Protein AF-A0A2N2RIG2-F1 (afdb_monomer)

Solvent-accessible surface area (backbone atoms only — not comparable to full-atom values): 5572 Å² total; per-residue (Å²): 136,82,85,52,73,70,58,57,53,51,53,53,50,56,52,54,54,60,68,64,57,69,77,79,69,91,74,48,67,69,54,53,52,50,52,53,47,47,42,53,51,13,19,51,49,16,22,50,33,34,45,41,62,49,57,69,71,58,45,49,68,76,37,76,87,42,46,64,70,33,19,50,51,20,21,51,53,36,45,52,52,29,64,77,67,71,55,77,64,49,75,76,89,68,80,87,130

Structure (mmCIF, N/CA/C/O backbone):
data_AF-A0A2N2RIG2-F1
#
_entry.id   AF-A0A2N2RIG2-F1
#
loop_
_atom_site.group_PDB
_atom_site.id
_atom_site.type_symbol
_atom_site.label_atom_id
_atom_site.label_alt_id
_atom_site.label_comp_id
_atom_site.label_asym_id
_atom_site.label_entity_id
_atom_site.label_seq_id
_atom_site.pdbx_PDB_ins_code
_atom_site.Cartn_x
_atom_site.Cartn_y
_atom_site.Cartn_z
_atom_site.occupancy
_atom_site.B_iso_or_equiv
_atom_site.auth_seq_id
_atom_site.auth_comp_id
_atom_site.auth_asym_id
_atom_site.auth_atom_id
_atom_site.pdbx_PDB_model_num
ATOM 1 N N . MET A 1 1 ? -64.308 0.391 36.708 1.00 50.88 1 MET A N 1
ATOM 2 C CA . MET A 1 1 ? -63.698 -0.949 36.545 1.00 50.88 1 MET A CA 1
ATOM 3 C C . MET A 1 1 ? -62.327 -0.922 37.207 1.00 50.88 1 MET A C 1
ATOM 5 O O . MET A 1 1 ? -61.535 -0.061 36.851 1.00 50.88 1 MET A O 1
ATOM 9 N N . ARG A 1 2 ? -62.083 -1.751 38.234 1.00 60.69 2 ARG A N 1
ATOM 10 C CA . ARG A 1 2 ? -60.777 -1.828 38.917 1.00 60.69 2 ARG A CA 1
ATOM 11 C C . ARG A 1 2 ? -59.884 -2.822 38.162 1.00 60.69 2 ARG A C 1
ATOM 13 O O . ARG A 1 2 ? -60.345 -3.942 37.944 1.00 60.69 2 ARG A O 1
ATOM 20 N N . PRO A 1 3 ? -58.660 -2.446 37.758 1.00 57.81 3 PRO A N 1
ATOM 21 C CA . PRO A 1 3 ? -57.738 -3.382 37.126 1.00 57.81 3 PRO A CA 1
ATOM 22 C C . PRO A 1 3 ? -57.390 -4.502 38.114 1.00 57.81 3 PRO A C 1
ATOM 24 O O . PRO A 1 3 ? -57.142 -4.253 39.295 1.00 57.81 3 PRO A O 1
ATOM 27 N N . THR A 1 4 ? -57.440 -5.749 37.651 1.00 63.12 4 THR A N 1
ATOM 28 C CA . THR A 1 4 ? -57.131 -6.932 38.463 1.00 63.12 4 THR A CA 1
ATOM 29 C C . THR A 1 4 ? -55.619 -7.034 38.695 1.00 63.12 4 THR A C 1
ATOM 31 O O . THR A 1 4 ? -54.838 -6.602 37.843 1.00 63.12 4 THR A O 1
ATOM 34 N N . PRO A 1 5 ? -55.161 -7.627 39.812 1.00 64.75 5 PRO A N 1
ATOM 35 C CA . PRO A 1 5 ? -53.737 -7.690 40.169 1.00 64.75 5 PRO A CA 1
ATOM 36 C C . PRO A 1 5 ? -52.856 -8.338 39.085 1.00 64.75 5 PRO A C 1
ATOM 38 O O . PRO A 1 5 ? -51.699 -7.961 38.929 1.00 64.75 5 PRO A O 1
ATOM 41 N N . SER A 1 6 ? -53.420 -9.233 38.265 1.00 65.81 6 SER A N 1
ATOM 42 C CA . SER A 1 6 ? -52.734 -9.833 37.112 1.00 65.81 6 SER A CA 1
ATOM 43 C C . SER A 1 6 ? -52.382 -8.818 36.018 1.00 65.81 6 SER A C 1
ATOM 45 O O . SER A 1 6 ? -51.340 -8.944 35.385 1.00 65.81 6 SER A O 1
ATOM 47 N N . THR A 1 7 ? -53.219 -7.797 35.806 1.00 64.56 7 THR A N 1
ATOM 48 C CA . THR A 1 7 ? -52.977 -6.755 34.791 1.00 64.56 7 THR A CA 1
ATOM 49 C C . THR A 1 7 ? -51.890 -5.775 35.229 1.00 64.56 7 THR A C 1
ATOM 51 O O . THR A 1 7 ? -51.051 -5.401 34.415 1.00 64.56 7 THR A O 1
ATOM 54 N N . LEU A 1 8 ? -51.829 -5.438 36.525 1.00 65.19 8 LEU A N 1
ATOM 55 C CA . LEU A 1 8 ? -50.740 -4.630 37.088 1.00 65.19 8 LEU A CA 1
ATOM 56 C C . LEU A 1 8 ? -49.385 -5.342 36.972 1.00 65.19 8 LEU A C 1
ATOM 58 O O . LEU A 1 8 ? -48.386 -4.709 36.638 1.00 65.19 8 LEU A O 1
ATOM 62 N N . ASN A 1 9 ? -49.358 -6.655 37.216 1.00 70.50 9 ASN A N 1
ATOM 63 C CA . ASN A 1 9 ? -48.119 -7.428 37.194 1.00 70.50 9 ASN A CA 1
ATOM 64 C C . ASN A 1 9 ? -47.544 -7.565 35.774 1.00 70.50 9 ASN A C 1
ATOM 66 O O . ASN A 1 9 ? -46.331 -7.469 35.598 1.00 70.50 9 ASN A O 1
ATOM 70 N N . CYS A 1 10 ? -48.407 -7.710 34.758 1.00 68.81 10 CYS A N 1
ATOM 71 C CA . CYS A 1 10 ? -48.008 -7.704 33.346 1.00 68.81 10 CYS A CA 1
ATOM 72 C C . CYS A 1 10 ? -47.438 -6.350 32.903 1.00 68.81 10 CYS A C 1
ATOM 74 O O . CYS A 1 10 ? -46.433 -6.306 32.201 1.00 68.81 10 CYS A O 1
ATOM 76 N N . ILE A 1 11 ? -48.044 -5.239 33.334 1.00 77.00 11 ILE A N 1
ATOM 77 C CA . ILE A 1 11 ? -47.558 -3.891 33.001 1.00 77.00 11 ILE A CA 1
ATOM 78 C C . ILE A 1 11 ? -46.182 -3.644 33.637 1.00 77.00 11 ILE A C 1
ATOM 80 O O . ILE A 1 11 ? -45.286 -3.118 32.979 1.00 77.00 11 ILE A O 1
ATOM 84 N N . ALA A 1 12 ? -45.982 -4.085 34.882 1.00 76.69 12 ALA A N 1
ATOM 85 C CA . ALA A 1 12 ? -44.698 -3.977 35.570 1.00 76.69 12 ALA A CA 1
ATOM 86 C C . ALA A 1 12 ? -43.593 -4.818 34.903 1.00 76.69 12 ALA A C 1
ATOM 88 O O . ALA A 1 12 ? -42.460 -4.354 34.789 1.00 76.69 12 ALA A O 1
ATOM 89 N N . THR A 1 13 ? -43.913 -6.021 34.409 1.00 73.44 13 THR A N 1
ATOM 90 C CA . THR A 1 13 ? -42.945 -6.860 33.676 1.00 73.44 13 THR A CA 1
ATOM 91 C C . THR A 1 13 ? -42.608 -6.289 32.300 1.00 73.44 13 THR A C 1
ATOM 93 O O . THR A 1 13 ? -41.440 -6.285 31.925 1.00 73.44 13 THR A O 1
ATOM 96 N N . LEU A 1 14 ? -43.583 -5.734 31.574 1.00 72.94 14 LEU A N 1
ATOM 97 C CA . LEU A 1 14 ? -43.351 -5.049 30.294 1.00 72.94 14 LEU A CA 1
ATOM 98 C C . LEU A 1 14 ? -42.476 -3.795 30.443 1.00 72.94 14 LEU A C 1
ATOM 100 O O . LEU A 1 14 ? -41.579 -3.575 29.632 1.00 72.94 14 LEU A O 1
ATOM 104 N N . LEU A 1 15 ? -42.688 -3.005 31.500 1.00 72.06 15 LEU A N 1
ATOM 105 C CA . LEU A 1 15 ? -41.856 -1.839 31.813 1.00 72.06 15 LEU A CA 1
ATOM 106 C C . LEU A 1 15 ? -40.419 -2.234 32.179 1.00 72.06 15 LEU A C 1
ATOM 108 O O . LEU A 1 15 ? -39.479 -1.592 31.718 1.00 72.06 15 LEU A O 1
ATOM 112 N N . LEU A 1 16 ? -40.235 -3.306 32.957 1.00 72.31 16 LEU A N 1
ATOM 113 C CA . LEU A 1 16 ? -38.909 -3.782 33.359 1.00 72.31 16 LEU A CA 1
ATOM 114 C C . LEU A 1 16 ? -38.103 -4.335 32.169 1.00 72.31 16 LEU A C 1
ATOM 116 O O . LEU A 1 16 ? -36.905 -4.089 32.079 1.00 72.31 16 LEU A O 1
ATOM 120 N N . VAL A 1 17 ? -38.759 -5.019 31.223 1.00 69.62 17 VAL A N 1
ATOM 121 C CA . VAL A 1 17 ? -38.125 -5.484 29.974 1.00 69.62 17 VAL A CA 1
ATOM 122 C C . VAL A 1 17 ? -37.775 -4.307 29.055 1.00 69.62 17 VAL A C 1
ATOM 124 O O . VAL A 1 17 ? -36.709 -4.313 28.445 1.00 69.62 17 VAL A O 1
ATOM 127 N N . GLY A 1 18 ? -38.608 -3.261 29.012 1.00 68.44 18 GLY A N 1
ATOM 128 C CA . GLY A 1 18 ? -38.314 -2.025 28.275 1.00 68.44 18 GLY A CA 1
ATOM 129 C C . GLY A 1 18 ? -37.156 -1.201 28.856 1.00 68.44 18 GLY A C 1
ATOM 130 O O . GLY A 1 18 ? -36.524 -0.439 28.136 1.00 68.44 18 GLY A O 1
ATOM 131 N N . LEU A 1 19 ? -36.833 -1.370 30.142 1.00 65.69 19 LEU A N 1
ATOM 132 C CA . LEU A 1 19 ? -35.654 -0.764 30.777 1.00 65.69 19 LEU A CA 1
ATOM 133 C C . LEU A 1 19 ? -34.368 -1.587 30.554 1.00 65.69 19 LEU A C 1
ATOM 135 O O . LEU A 1 19 ? -33.276 -1.050 30.724 1.00 65.69 19 LEU A O 1
ATOM 139 N N . LEU A 1 20 ? -34.487 -2.864 30.158 1.00 58.88 20 LEU A N 1
ATOM 140 C CA . LEU A 1 20 ? -33.363 -3.728 29.765 1.00 58.88 20 LEU A CA 1
ATOM 141 C C . LEU A 1 20 ? -33.061 -3.706 28.261 1.00 58.88 20 LEU A C 1
ATOM 143 O O . LEU A 1 20 ? -32.035 -4.258 27.859 1.00 58.88 20 LEU A O 1
ATOM 147 N N . SER A 1 21 ? -33.883 -3.060 27.423 1.00 59.94 21 SER A N 1
ATOM 148 C CA . SER A 1 21 ? -33.431 -2.684 26.082 1.00 59.94 21 SER A CA 1
ATOM 149 C C . SER A 1 21 ? -32.390 -1.579 26.246 1.00 59.94 21 SER A C 1
ATOM 151 O O . SER A 1 21 ? -32.721 -0.394 26.286 1.00 59.94 21 SER A O 1
ATOM 153 N N . GLY A 1 22 ? -31.135 -1.992 26.444 1.00 60.72 22 GLY A N 1
ATOM 154 C CA . GLY A 1 22 ? -29.984 -1.107 26.464 1.00 60.72 22 GLY A CA 1
ATOM 155 C C . GLY A 1 22 ? -30.068 -0.183 25.261 1.00 60.72 22 GLY A C 1
ATOM 156 O O . GLY A 1 22 ? -30.209 -0.634 24.127 1.00 60.72 22 GLY A O 1
ATOM 157 N N . CYS A 1 23 ? -30.068 1.117 25.533 1.00 61.09 23 CYS A N 1
ATOM 158 C CA . CYS A 1 23 ? -30.008 2.138 24.509 1.00 61.09 23 CYS A CA 1
ATOM 159 C C . CYS A 1 23 ? -28.671 1.943 23.789 1.00 61.09 23 CYS A C 1
ATOM 161 O O . CYS A 1 23 ? -27.622 2.293 24.334 1.00 61.09 23 CYS A O 1
ATOM 163 N N . GLU A 1 24 ? -28.693 1.302 22.621 1.00 61.31 24 GLU A N 1
ATOM 164 C CA . GLU A 1 24 ? -27.544 1.238 21.731 1.00 61.31 24 GLU A CA 1
ATOM 165 C C . GLU A 1 24 ? -27.246 2.684 21.346 1.00 61.31 24 GLU A C 1
ATOM 167 O O . GLU A 1 24 ? -27.951 3.277 20.535 1.00 61.31 24 GLU A O 1
ATOM 172 N N . LEU A 1 25 ? -26.302 3.307 22.057 1.00 57.47 25 LEU A N 1
ATOM 173 C CA . LEU A 1 25 ? -25.905 4.691 21.841 1.00 57.47 25 LEU A CA 1
ATOM 174 C C . LEU A 1 25 ? -25.501 4.823 20.367 1.00 57.47 25 LEU A C 1
ATOM 176 O O . LEU A 1 25 ? -24.480 4.248 19.981 1.00 57.47 25 LEU A O 1
ATOM 180 N N . PRO A 1 26 ? -26.229 5.595 19.537 1.00 58.97 26 PRO A N 1
ATOM 181 C CA . PRO A 1 26 ? -25.810 5.881 18.174 1.00 58.97 26 PRO A CA 1
ATOM 182 C C . PRO A 1 26 ? -24.684 6.929 18.222 1.00 58.97 26 PRO A C 1
ATOM 184 O O . PRO A 1 26 ? -24.851 8.078 17.835 1.00 58.97 26 PRO A O 1
ATOM 187 N N . GLY A 1 27 ? -23.540 6.548 18.792 1.00 56.09 27 GLY A N 1
ATOM 188 C CA . GLY A 1 27 ? -22.313 7.348 18.884 1.00 56.09 27 GLY A CA 1
ATOM 189 C C . GLY A 1 27 ? -21.146 6.753 18.091 1.00 56.09 27 GLY A C 1
ATOM 190 O O . GLY A 1 27 ? -20.073 7.343 18.027 1.00 56.09 27 GLY A O 1
ATOM 191 N N . ASP A 1 28 ? -21.354 5.589 17.482 1.00 64.88 28 ASP A N 1
ATOM 192 C CA . ASP A 1 28 ? -20.319 4.748 16.880 1.00 64.88 28 ASP A CA 1
ATOM 193 C C . ASP A 1 28 ? -20.181 4.954 15.360 1.00 64.88 28 ASP A C 1
ATOM 195 O O . ASP A 1 28 ? -19.073 4.854 14.836 1.00 64.88 28 ASP A O 1
ATOM 199 N N . ALA A 1 29 ? -21.259 5.302 14.648 1.00 79.19 29 ALA A N 1
ATOM 200 C CA . ALA A 1 29 ? -21.272 5.223 13.183 1.00 79.19 29 ALA A CA 1
ATOM 201 C C . ALA A 1 29 ? -20.184 6.086 12.515 1.00 79.19 29 ALA A C 1
ATOM 203 O O . ALA A 1 29 ? -19.558 5.672 11.542 1.00 79.19 29 ALA A O 1
ATOM 204 N N . ALA A 1 30 ? -19.905 7.272 13.065 1.00 82.44 30 ALA A N 1
ATOM 205 C CA . ALA A 1 30 ? -18.837 8.142 12.572 1.00 82.44 30 ALA A CA 1
ATOM 206 C C . ALA A 1 30 ? -17.431 7.581 12.861 1.00 82.44 30 ALA A C 1
ATOM 208 O O . ALA A 1 30 ? -16.518 7.754 12.052 1.00 82.44 30 ALA A O 1
ATOM 209 N N . LEU A 1 31 ? -17.248 6.900 13.997 1.00 84.81 31 LEU A N 1
ATOM 210 C CA . LEU A 1 31 ? -15.991 6.240 14.340 1.00 84.81 31 LEU A CA 1
ATOM 211 C C . LEU A 1 31 ? -15.769 5.013 13.454 1.00 84.81 31 LEU A C 1
ATOM 213 O O . LEU A 1 31 ? -14.684 4.881 12.893 1.00 84.81 31 LEU A O 1
ATOM 217 N N . GLN A 1 32 ? -16.784 4.168 13.266 1.00 86.62 32 GLN A N 1
ATOM 218 C CA . GLN A 1 32 ? -16.693 3.009 12.375 1.00 86.62 32 GLN A CA 1
ATOM 219 C C . GLN A 1 32 ? -16.422 3.433 10.940 1.00 86.62 32 GLN A C 1
ATOM 221 O O . GLN A 1 32 ? -15.532 2.883 10.301 1.00 86.62 32 GLN A O 1
ATOM 226 N N . GLN A 1 33 ? -17.099 4.478 10.458 1.00 90.00 33 GLN A N 1
ATOM 227 C CA . GLN A 1 33 ? -16.827 5.037 9.138 1.00 90.00 33 GLN A CA 1
ATOM 228 C C . GLN A 1 33 ? -15.375 5.514 9.014 1.00 90.00 33 GLN A C 1
ATOM 230 O O . GLN A 1 33 ? -14.724 5.279 7.996 1.00 90.00 33 GLN A O 1
ATOM 235 N N . LYS A 1 34 ? -14.836 6.161 10.053 1.00 91.00 34 LYS A N 1
ATOM 236 C CA . LYS A 1 34 ? -13.441 6.612 10.068 1.00 91.00 34 LYS A CA 1
ATOM 237 C C . LYS A 1 34 ? -12.456 5.440 10.080 1.00 91.00 34 LYS A C 1
ATOM 239 O O . LYS A 1 34 ? -11.466 5.489 9.358 1.00 91.00 34 LYS A O 1
ATOM 244 N N . LEU A 1 35 ? -12.712 4.401 10.873 1.00 90.44 35 LEU A N 1
ATOM 245 C CA . LEU A 1 35 ? -11.878 3.196 10.911 1.00 90.44 35 LEU A CA 1
ATOM 246 C C . LEU A 1 35 ? -11.918 2.451 9.571 1.00 90.44 35 LEU A C 1
ATOM 248 O O . LEU A 1 35 ? -10.865 2.107 9.040 1.00 90.44 35 LEU A O 1
ATOM 252 N N . ALA A 1 36 ? -13.105 2.303 8.983 1.00 92.50 36 ALA A N 1
ATOM 253 C CA . ALA A 1 36 ? -13.289 1.715 7.661 1.00 92.50 36 ALA A CA 1
ATOM 254 C C . ALA A 1 36 ? -12.562 2.516 6.570 1.00 92.50 36 ALA A C 1
ATOM 256 O O . ALA A 1 36 ? -11.923 1.925 5.702 1.00 92.50 36 ALA A O 1
ATOM 257 N N . SER A 1 37 ? -12.594 3.854 6.639 1.00 93.75 37 SER A N 1
ATOM 258 C CA . SER A 1 37 ? -11.822 4.719 5.737 1.00 93.75 37 SER A CA 1
ATOM 259 C C . SER A 1 37 ? -10.324 4.473 5.881 1.00 93.75 37 SER A C 1
ATOM 261 O O . SER A 1 37 ? -9.654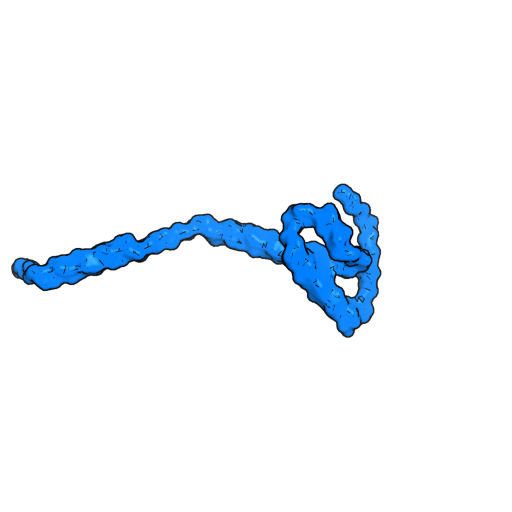 4.247 4.883 1.00 93.75 37 SER A O 1
ATOM 263 N N . ILE A 1 38 ? -9.797 4.452 7.111 1.00 94.56 38 ILE A N 1
ATOM 264 C CA . ILE A 1 38 ? -8.367 4.208 7.359 1.00 94.56 38 ILE A CA 1
ATOM 265 C C . ILE A 1 38 ? -7.943 2.847 6.798 1.00 94.56 38 ILE A C 1
ATOM 267 O O . ILE A 1 38 ? -6.864 2.729 6.216 1.00 94.56 38 ILE A O 1
ATOM 271 N N . GLU A 1 39 ? -8.768 1.817 6.968 1.00 96.00 39 GLU A N 1
ATOM 272 C CA . GLU A 1 39 ? -8.496 0.483 6.440 1.00 96.00 39 GLU A CA 1
ATOM 273 C C . GLU A 1 39 ? -8.519 0.453 4.906 1.00 96.00 39 GLU A C 1
ATOM 275 O O . GLU A 1 39 ? -7.584 -0.068 4.291 1.00 96.00 39 GLU A O 1
ATOM 280 N N . ALA A 1 40 ? -9.522 1.078 4.284 1.00 97.69 40 ALA A N 1
ATOM 281 C CA . ALA A 1 40 ? -9.616 1.204 2.832 1.00 97.69 40 ALA A CA 1
ATOM 282 C C . ALA A 1 40 ? -8.420 1.974 2.242 1.00 97.69 40 ALA A C 1
ATOM 284 O O . ALA A 1 40 ? -7.785 1.496 1.298 1.00 97.69 40 ALA A O 1
ATOM 285 N N . ASP A 1 41 ? -8.057 3.109 2.843 1.00 97.75 41 ASP A N 1
ATOM 286 C CA . ASP A 1 41 ? -6.916 3.931 2.433 1.00 97.75 41 ASP A CA 1
ATOM 287 C C . ASP A 1 41 ? -5.601 3.154 2.573 1.00 97.75 41 ASP A C 1
ATOM 289 O O . ASP A 1 41 ? -4.763 3.146 1.673 1.00 97.75 41 ASP A O 1
ATOM 293 N N . SER A 1 42 ? -5.434 2.424 3.678 1.00 98.25 42 SER A N 1
ATOM 294 C CA . SER A 1 42 ? -4.251 1.593 3.924 1.00 98.25 42 SER A CA 1
ATOM 295 C C . SER A 1 42 ? -4.118 0.468 2.893 1.00 98.25 42 SER A C 1
ATOM 297 O O . SER A 1 42 ? -3.018 0.199 2.406 1.00 98.25 42 SER A O 1
ATOM 299 N N . ARG A 1 43 ? -5.231 -0.163 2.501 1.00 98.56 43 ARG A N 1
ATOM 300 C CA . ARG A 1 43 ? -5.247 -1.178 1.437 1.00 98.56 43 ARG A CA 1
ATOM 301 C C . ARG A 1 43 ? -4.882 -0.578 0.080 1.00 98.56 43 ARG A C 1
ATOM 303 O O . ARG A 1 43 ? -4.066 -1.153 -0.639 1.00 98.56 43 ARG A O 1
ATOM 310 N N . ALA A 1 44 ? -5.407 0.604 -0.241 1.00 98.44 44 ALA A N 1
ATOM 311 C CA . ALA A 1 44 ? -5.050 1.324 -1.461 1.00 98.44 44 ALA A CA 1
ATOM 312 C C . ALA A 1 44 ? -3.552 1.681 -1.502 1.00 98.44 44 ALA A C 1
ATOM 314 O O . ALA A 1 44 ? -2.893 1.454 -2.519 1.00 98.44 44 ALA A O 1
ATOM 315 N N . ILE A 1 45 ? -2.990 2.152 -0.382 1.00 97.88 45 ILE A N 1
ATOM 316 C CA . ILE A 1 45 ? -1.552 2.424 -0.226 1.00 97.88 45 ILE A CA 1
ATOM 317 C C . ILE A 1 45 ? -0.722 1.168 -0.517 1.00 97.88 45 ILE A C 1
ATOM 319 O O . ILE A 1 45 ? 0.237 1.228 -1.286 1.00 97.88 45 ILE A O 1
ATOM 323 N N . GLY A 1 46 ? -1.095 0.022 0.059 1.00 98.19 46 GLY A N 1
ATOM 324 C CA . GLY A 1 46 ? -0.407 -1.248 -0.173 1.00 98.19 46 GLY A CA 1
ATOM 325 C C . GLY A 1 46 ? -0.381 -1.657 -1.643 1.00 98.19 46 GLY A C 1
ATOM 326 O O . GLY A 1 46 ? 0.679 -2.000 -2.177 1.00 98.19 46 GLY A O 1
ATOM 327 N N . GLY A 1 47 ? -1.528 -1.547 -2.316 1.00 98.25 47 GLY A N 1
ATOM 328 C CA . GLY A 1 47 ? -1.625 -1.798 -3.751 1.00 98.25 47 GLY A CA 1
ATOM 329 C C . GLY A 1 47 ? -0.735 -0.852 -4.560 1.00 98.25 47 GLY A C 1
ATOM 330 O O . GLY A 1 47 ? 0.078 -1.300 -5.367 1.00 98.25 47 GLY A O 1
ATOM 331 N N . ALA A 1 48 ? -0.796 0.451 -4.283 1.00 97.44 48 ALA A N 1
ATOM 332 C CA . ALA A 1 48 ? 0.045 1.442 -4.951 1.00 97.44 48 ALA A CA 1
ATOM 333 C C . ALA A 1 48 ? 1.547 1.177 -4.739 1.00 97.44 48 ALA A C 1
ATOM 335 O O . ALA A 1 48 ? 2.327 1.244 -5.689 1.00 97.44 48 ALA A O 1
ATOM 336 N N . CYS A 1 49 ? 1.964 0.808 -3.524 1.00 97.25 49 CYS A N 1
ATOM 337 C CA . CYS A 1 49 ? 3.348 0.438 -3.227 1.00 97.25 49 CYS A CA 1
ATOM 338 C C . CYS A 1 49 ? 3.833 -0.737 -4.080 1.00 97.25 49 CYS A C 1
ATOM 340 O O . CYS A 1 49 ? 4.959 -0.709 -4.586 1.00 97.25 49 CYS A O 1
ATOM 342 N N . LYS A 1 50 ? 2.997 -1.768 -4.251 1.00 98.06 50 LYS A N 1
ATOM 343 C CA . LYS A 1 50 ? 3.362 -2.920 -5.074 1.00 98.06 50 LYS A CA 1
ATOM 344 C C . LYS A 1 50 ? 3.439 -2.561 -6.552 1.00 98.06 50 LYS A C 1
ATOM 346 O O . LYS A 1 50 ? 4.400 -2.956 -7.210 1.00 98.06 50 LYS A O 1
ATOM 351 N N . HIS A 1 51 ? 2.475 -1.784 -7.038 1.00 97.75 51 HIS A N 1
ATOM 352 C CA . HIS A 1 51 ? 2.470 -1.264 -8.403 1.00 97.75 51 HIS A CA 1
ATOM 353 C C . HIS A 1 51 ? 3.709 -0.405 -8.697 1.00 97.75 51 HIS A C 1
ATOM 355 O O . HIS A 1 51 ? 4.288 -0.480 -9.778 1.00 97.75 51 HIS A O 1
ATOM 361 N N . ALA A 1 52 ? 4.196 0.319 -7.686 1.00 96.50 52 ALA A N 1
ATOM 362 C CA . ALA A 1 52 ? 5.451 1.063 -7.731 1.00 96.50 52 ALA A CA 1
ATOM 363 C C . ALA A 1 52 ? 6.725 0.195 -7.656 1.00 96.50 52 ALA A C 1
ATOM 365 O O . ALA A 1 52 ? 7.836 0.727 -7.649 1.00 96.50 52 ALA A O 1
ATOM 366 N N . GLY A 1 53 ? 6.592 -1.131 -7.556 1.00 96.19 53 GLY A N 1
ATOM 367 C CA . GLY A 1 53 ? 7.714 -2.065 -7.472 1.00 96.19 53 GLY A CA 1
ATOM 368 C C . GLY A 1 53 ? 8.455 -2.067 -6.133 1.00 96.19 53 GLY A C 1
ATOM 369 O O . GLY A 1 53 ? 9.579 -2.562 -6.077 1.00 96.19 53 GLY A O 1
ATOM 370 N N . ARG A 1 54 ? 7.866 -1.531 -5.056 1.00 95.62 54 ARG A N 1
ATOM 371 C CA . ARG A 1 54 ? 8.520 -1.468 -3.737 1.00 95.62 54 ARG A CA 1
ATOM 372 C C . ARG A 1 54 ? 8.363 -2.761 -2.939 1.00 95.62 54 ARG A C 1
ATOM 374 O O . ARG A 1 54 ? 7.349 -3.463 -3.047 1.00 95.62 54 ARG A O 1
ATOM 381 N N . ALA A 1 55 ? 9.347 -3.030 -2.080 1.00 96.56 55 ALA A N 1
ATOM 382 C CA . ALA A 1 55 ? 9.215 -4.035 -1.034 1.00 96.56 55 ALA A CA 1
ATOM 383 C C . ALA A 1 55 ? 8.182 -3.586 0.012 1.00 96.56 55 ALA A C 1
ATOM 385 O O . ALA A 1 55 ? 7.947 -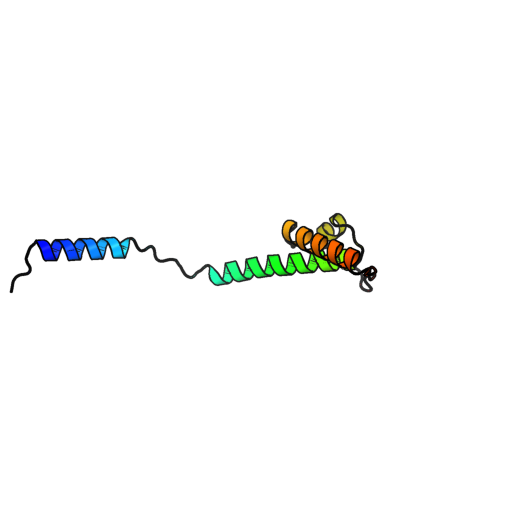2.392 0.217 1.00 96.56 55 ALA A O 1
ATOM 386 N N . ILE A 1 56 ? 7.553 -4.550 0.683 1.00 97.44 56 ILE A N 1
ATOM 387 C CA . ILE A 1 56 ? 6.536 -4.256 1.698 1.00 97.44 56 ILE A CA 1
ATOM 388 C C . ILE A 1 56 ? 7.121 -3.495 2.901 1.00 97.44 56 ILE A C 1
ATOM 390 O O . ILE A 1 56 ? 6.484 -2.575 3.411 1.00 97.44 56 ILE A O 1
ATOM 394 N N . GLU A 1 57 ? 8.360 -3.804 3.293 1.00 97.12 57 GLU A N 1
ATOM 395 C CA . GLU A 1 57 ? 9.048 -3.132 4.405 1.00 97.12 57 GLU A CA 1
ATOM 396 C C . GLU A 1 57 ? 9.300 -1.642 4.120 1.00 97.12 57 GLU A C 1
ATOM 398 O O . GLU A 1 57 ? 9.101 -0.790 4.993 1.00 97.12 57 GLU A O 1
ATOM 403 N N . ASP A 1 58 ? 9.626 -1.299 2.869 1.00 95.75 58 ASP A N 1
ATOM 404 C CA . ASP A 1 58 ? 9.731 0.098 2.437 1.00 95.75 58 ASP A CA 1
ATOM 405 C C . ASP A 1 58 ? 8.368 0.790 2.535 1.00 95.75 58 ASP A C 1
ATOM 407 O O . ASP A 1 58 ? 8.269 1.930 2.985 1.00 95.75 58 ASP A O 1
ATOM 411 N N . CYS A 1 59 ? 7.292 0.093 2.155 1.00 95.50 59 CYS A N 1
ATOM 412 C CA . CYS A 1 59 ? 5.943 0.647 2.206 1.00 95.50 59 CYS A CA 1
ATOM 413 C C . CYS A 1 59 ? 5.508 0.981 3.642 1.00 95.50 59 CYS A C 1
ATOM 415 O O . CYS A 1 59 ? 4.903 2.032 3.862 1.00 95.50 59 CYS A O 1
ATOM 417 N N . TYR A 1 60 ? 5.858 0.140 4.624 1.00 97.44 60 TYR A N 1
ATOM 418 C CA . TYR A 1 60 ? 5.620 0.434 6.042 1.00 97.44 60 TYR A CA 1
ATOM 419 C C . TYR A 1 60 ? 6.417 1.638 6.532 1.00 97.44 60 TYR A C 1
ATOM 421 O O . TYR A 1 60 ? 5.903 2.428 7.323 1.00 97.44 60 TYR A O 1
ATOM 429 N N . THR A 1 61 ? 7.656 1.779 6.062 1.00 96.19 61 THR A N 1
ATOM 430 C CA . THR A 1 61 ? 8.528 2.901 6.424 1.00 96.19 61 THR A CA 1
ATOM 431 C C . THR A 1 61 ? 7.989 4.220 5.868 1.00 96.19 61 THR A C 1
ATOM 433 O O . THR A 1 61 ? 7.963 5.221 6.577 1.00 96.19 61 THR A O 1
ATOM 436 N N . LEU A 1 62 ? 7.489 4.210 4.629 1.00 93.62 62 LEU A N 1
ATOM 437 C CA . LEU A 1 62 ? 6.915 5.386 3.968 1.00 93.62 62 LEU A CA 1
ATOM 438 C C . LEU A 1 62 ? 5.524 5.769 4.496 1.00 93.62 62 LEU A C 1
ATOM 440 O O . LEU A 1 62 ? 5.122 6.923 4.374 1.00 93.62 62 LEU A O 1
ATOM 444 N N . ASN A 1 63 ? 4.781 4.825 5.081 1.00 95.00 63 ASN A N 1
ATOM 445 C CA . ASN A 1 63 ? 3.397 5.034 5.514 1.00 95.00 63 ASN A CA 1
ATOM 446 C C . ASN A 1 63 ? 3.185 4.627 6.984 1.00 95.00 63 ASN A C 1
ATOM 448 O O . ASN A 1 63 ? 2.377 3.741 7.271 1.00 95.00 63 ASN A O 1
ATOM 452 N N . PRO A 1 64 ? 3.848 5.288 7.953 1.00 95.62 64 PRO A N 1
ATOM 453 C CA . PRO A 1 64 ? 3.817 4.881 9.362 1.00 95.62 64 PRO A CA 1
ATOM 454 C C . PRO A 1 64 ? 2.440 5.028 10.030 1.00 95.62 64 PRO A C 1
ATOM 456 O O . PRO A 1 64 ? 2.209 4.464 11.095 1.00 95.62 64 PRO A O 1
ATOM 459 N N . LYS A 1 65 ? 1.525 5.795 9.423 1.00 94.50 65 LYS A N 1
ATOM 460 C CA . LYS A 1 65 ? 0.151 6.000 9.911 1.00 94.50 65 LYS A CA 1
ATOM 461 C C . LYS A 1 65 ? -0.853 4.997 9.336 1.00 94.50 65 LYS A C 1
ATOM 463 O O . LYS A 1 65 ? -1.997 4.979 9.783 1.00 94.50 65 LYS A O 1
ATOM 468 N N . ALA A 1 66 ? -0.453 4.211 8.338 1.00 96.75 66 ALA A N 1
ATOM 469 C CA . ALA A 1 66 ? -1.325 3.233 7.706 1.00 96.75 66 ALA A CA 1
ATOM 470 C C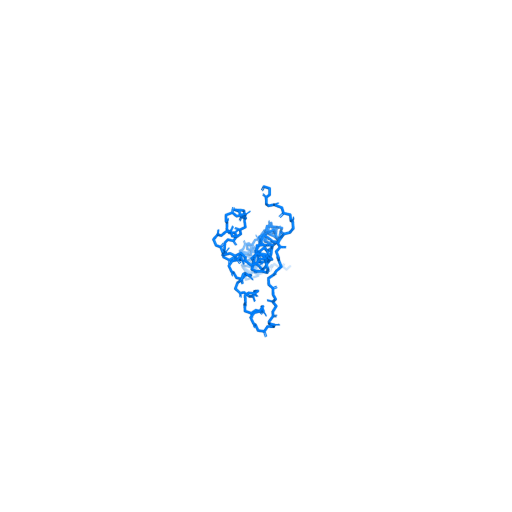 . ALA A 1 66 ? -1.404 1.950 8.545 1.00 96.75 66 ALA A C 1
ATOM 472 O O . ALA A 1 66 ? -0.449 1.552 9.218 1.00 96.75 66 ALA A O 1
ATOM 473 N N . SER A 1 67 ? -2.546 1.270 8.476 1.00 97.62 67 SER A N 1
ATOM 474 C CA . SER A 1 67 ? -2.719 -0.047 9.083 1.00 97.62 67 SER A CA 1
ATOM 475 C C . SER A 1 67 ? -1.848 -1.067 8.351 1.00 97.62 67 SER A C 1
ATOM 477 O O . SER A 1 67 ? -2.093 -1.379 7.185 1.00 97.62 67 SER A O 1
ATOM 479 N N . LYS A 1 68 ? -0.828 -1.610 9.031 1.00 97.69 68 LYS A N 1
ATOM 480 C CA . LYS A 1 68 ? 0.120 -2.562 8.424 1.00 97.69 68 LYS A CA 1
ATOM 481 C C . LYS A 1 68 ? -0.571 -3.788 7.827 1.00 97.69 68 LYS A C 1
ATOM 483 O O . LYS A 1 68 ? -0.184 -4.234 6.752 1.00 97.69 68 LYS A O 1
ATOM 488 N N . SER A 1 69 ? -1.598 -4.314 8.494 1.00 98.00 69 SER A N 1
ATOM 489 C CA . SER A 1 69 ? -2.355 -5.470 8.002 1.00 98.00 69 SER A CA 1
ATOM 490 C C . SER A 1 69 ? -3.095 -5.153 6.702 1.00 98.00 69 SER A C 1
ATOM 492 O O . SER A 1 69 ? -3.013 -5.926 5.750 1.00 98.00 69 SER A O 1
ATOM 494 N N . ALA A 1 70 ? -3.756 -3.998 6.631 1.00 98.44 70 ALA A N 1
ATOM 495 C CA . ALA A 1 70 ? -4.475 -3.563 5.438 1.00 98.44 70 ALA A CA 1
ATOM 496 C C . ALA A 1 70 ? -3.519 -3.236 4.278 1.00 98.44 70 ALA A C 1
ATOM 498 O O . ALA A 1 70 ? -3.770 -3.643 3.144 1.00 98.44 70 ALA A O 1
ATOM 499 N N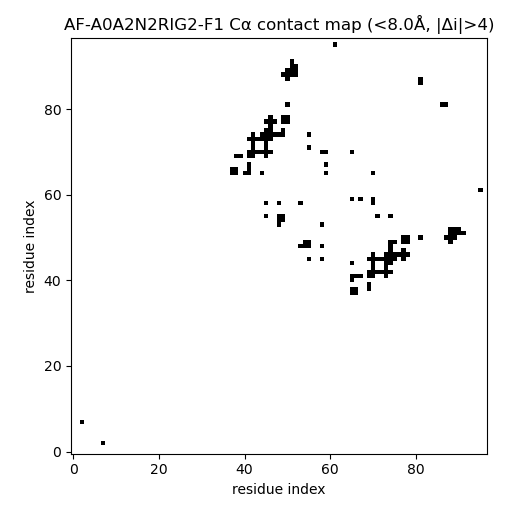 . VAL A 1 71 ? -2.380 -2.591 4.566 1.00 98.69 71 VAL A N 1
ATOM 500 C CA . VAL A 1 71 ? -1.296 -2.374 3.591 1.00 98.69 71 VAL A CA 1
ATOM 501 C C . VAL A 1 71 ? -0.812 -3.708 3.023 1.00 98.69 71 VAL A C 1
ATOM 503 O O . VAL A 1 71 ? -0.718 -3.857 1.807 1.00 98.69 71 VAL A O 1
ATOM 506 N N . PHE A 1 72 ? -0.547 -4.706 3.870 1.00 98.56 72 PHE A N 1
ATOM 507 C CA . PHE A 1 72 ? -0.130 -6.028 3.401 1.00 98.56 72 PHE A CA 1
ATOM 508 C C . PHE A 1 72 ? -1.189 -6.698 2.519 1.00 98.56 72 PHE A C 1
ATOM 510 O O . PHE A 1 72 ? -0.848 -7.237 1.465 1.00 98.56 72 PHE A O 1
ATOM 517 N N . ALA A 1 73 ? -2.463 -6.637 2.918 1.00 98.69 73 ALA A N 1
ATOM 518 C CA . ALA A 1 73 ? -3.566 -7.190 2.137 1.00 98.69 73 ALA A CA 1
ATOM 519 C C . ALA A 1 73 ? -3.618 -6.575 0.728 1.00 98.69 73 ALA A C 1
ATOM 521 O O . ALA A 1 73 ? -3.574 -7.305 -0.261 1.00 98.69 73 ALA A O 1
ATOM 522 N N . GLY A 1 74 ? -3.596 -5.242 0.629 1.00 98.62 74 GLY A N 1
ATOM 523 C CA . GLY A 1 74 ? -3.599 -4.549 -0.661 1.00 98.62 74 GLY A CA 1
ATOM 524 C C . GLY A 1 74 ? -2.339 -4.798 -1.494 1.00 98.62 74 GLY A C 1
ATOM 525 O O . GLY A 1 74 ? -2.419 -4.962 -2.710 1.00 98.62 74 GLY A O 1
ATOM 526 N N . TRP A 1 75 ? -1.171 -4.892 -0.851 1.00 98.69 75 TRP A N 1
ATOM 527 C CA . TRP A 1 75 ? 0.086 -5.219 -1.528 1.00 98.69 75 TRP A CA 1
ATOM 528 C C . TRP A 1 75 ? 0.049 -6.624 -2.135 1.00 98.69 75 TRP A C 1
ATOM 530 O O . TRP A 1 75 ? 0.448 -6.805 -3.286 1.00 98.69 75 TRP A O 1
ATOM 540 N N . LYS A 1 76 ? -0.459 -7.615 -1.389 1.00 98.44 76 LYS A N 1
ATOM 541 C CA . LYS A 1 76 ? -0.597 -9.000 -1.858 1.00 98.44 76 LYS A CA 1
ATOM 542 C C . LYS A 1 76 ? -1.571 -9.093 -3.029 1.00 98.44 76 LYS A C 1
ATOM 544 O O . LYS A 1 76 ? -1.237 -9.697 -4.043 1.00 98.44 76 LYS A O 1
ATOM 549 N N . GLU A 1 77 ? -2.736 -8.467 -2.905 1.00 98.44 77 GLU A N 1
ATOM 550 C CA . GLU A 1 77 ? -3.753 -8.454 -3.960 1.00 98.44 77 GLU A CA 1
ATOM 551 C C . GLU A 1 77 ? -3.228 -7.828 -5.245 1.00 98.44 77 GLU A C 1
ATOM 553 O O . GLU A 1 77 ? -3.382 -8.405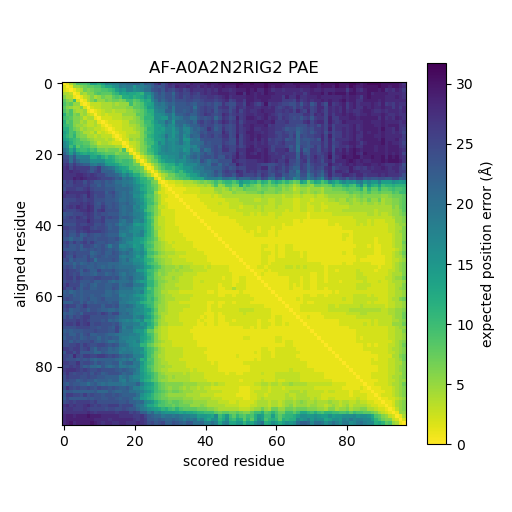 -6.319 1.00 98.44 77 GLU A O 1
ATOM 558 N N . MET A 1 78 ? -2.537 -6.691 -5.139 1.00 98.50 78 MET A N 1
ATOM 559 C CA . MET A 1 78 ? -1.914 -6.071 -6.303 1.00 98.50 78 MET A CA 1
ATOM 560 C C . MET A 1 78 ? -0.780 -6.931 -6.866 1.00 98.50 78 MET A C 1
ATOM 562 O O . MET A 1 78 ? -0.607 -6.990 -8.077 1.00 98.50 78 MET A O 1
ATOM 566 N N . ASN A 1 79 ? -0.012 -7.626 -6.024 1.00 98.00 79 ASN A N 1
ATOM 567 C CA . ASN A 1 79 ? 1.050 -8.514 -6.490 1.00 98.00 79 ASN A CA 1
ATOM 568 C C . ASN A 1 79 ? 0.487 -9.660 -7.333 1.00 98.00 79 ASN A C 1
ATOM 570 O O . ASN A 1 79 ? 1.014 -9.948 -8.407 1.00 98.00 79 ASN A O 1
ATOM 574 N N . ASP A 1 80 ? -0.568 -10.303 -6.836 1.00 98.31 80 ASP A N 1
ATOM 575 C CA . ASP A 1 80 ? -1.241 -11.387 -7.543 1.00 98.31 80 ASP A CA 1
ATOM 576 C C . ASP A 1 80 ? -1.880 -10.855 -8.835 1.00 98.31 80 ASP A C 1
ATOM 578 O O . ASP A 1 80 ? -1.610 -11.389 -9.908 1.00 98.31 80 ASP A O 1
ATOM 582 N N . TYR A 1 81 ? -2.579 -9.716 -8.773 1.00 98.19 81 TYR A N 1
ATOM 583 C CA . TYR A 1 81 ? -3.159 -9.061 -9.948 1.00 98.19 81 TYR A CA 1
ATOM 584 C C . TYR A 1 81 ? -2.113 -8.718 -11.019 1.00 98.19 81 TYR A C 1
ATOM 586 O O . TYR A 1 81 ? -2.304 -9.042 -12.191 1.00 98.19 81 TYR A O 1
ATOM 594 N N . MET A 1 82 ? -0.988 -8.102 -10.648 1.00 98.31 82 MET A N 1
ATOM 595 C CA . MET A 1 82 ? 0.076 -7.767 -11.598 1.00 98.31 82 MET A CA 1
ATOM 596 C C . MET A 1 82 ? 0.715 -9.016 -12.208 1.00 98.31 82 MET A C 1
ATOM 598 O O . MET A 1 82 ? 1.005 -9.020 -13.403 1.00 98.31 82 MET A O 1
ATOM 602 N N . ARG A 1 83 ? 0.919 -10.077 -11.413 1.00 97.25 83 ARG A N 1
ATOM 603 C CA . ARG A 1 83 ? 1.484 -11.346 -11.895 1.00 97.25 83 ARG A CA 1
ATOM 604 C C . ARG A 1 83 ? 0.552 -12.021 -12.896 1.00 97.25 83 ARG A C 1
ATOM 606 O O . ARG A 1 83 ? 1.015 -12.466 -13.944 1.00 97.25 83 ARG A O 1
ATOM 613 N N . ASP A 1 84 ? -0.738 -12.052 -12.592 1.00 98.31 84 ASP A N 1
ATOM 614 C CA . ASP A 1 84 ? -1.740 -12.716 -13.424 1.00 98.31 84 ASP A CA 1
ATOM 615 C C . ASP A 1 84 ? -1.987 -11.947 -14.732 1.00 98.31 84 ASP A C 1
ATOM 617 O O . ASP A 1 84 ? -2.225 -12.554 -15.777 1.00 98.31 84 ASP A O 1
ATOM 621 N N . ASN A 1 85 ? -1.847 -10.617 -14.704 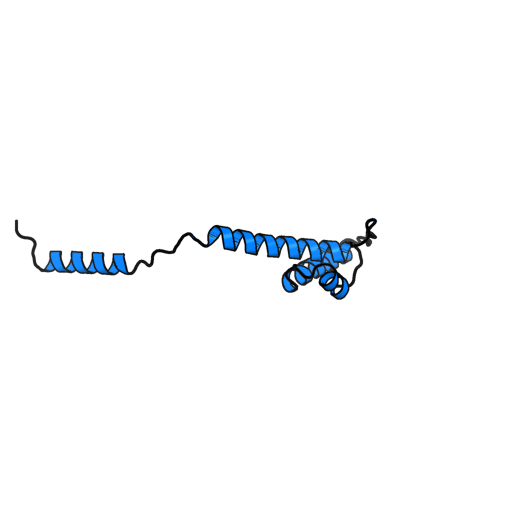1.00 98.12 85 ASN A N 1
ATOM 622 C CA . ASN A 1 85 ? -2.095 -9.742 -15.853 1.00 98.12 85 ASN A CA 1
ATOM 623 C C . ASN A 1 85 ? -0.821 -9.245 -16.559 1.00 98.12 85 ASN A C 1
ATOM 625 O O . ASN A 1 85 ? -0.925 -8.479 -17.514 1.00 98.12 85 ASN A O 1
ATOM 629 N N . LYS A 1 86 ? 0.372 -9.685 -16.132 1.00 97.44 86 LYS A N 1
ATOM 630 C CA . LYS A 1 86 ? 1.678 -9.266 -16.688 1.00 97.44 86 LYS A CA 1
ATOM 631 C C . LYS A 1 86 ? 1.845 -7.741 -16.718 1.00 97.44 86 LYS A C 1
ATOM 633 O O . LYS A 1 86 ? 2.271 -7.172 -17.719 1.00 97.44 86 LYS A O 1
ATOM 638 N N . ILE A 1 87 ? 1.466 -7.089 -15.623 1.00 97.56 87 ILE A N 1
ATOM 639 C CA . ILE A 1 87 ? 1.568 -5.637 -15.475 1.00 97.56 87 ILE A CA 1
ATOM 640 C C . ILE A 1 87 ? 2.964 -5.301 -14.964 1.00 97.56 87 ILE A C 1
ATOM 642 O O . ILE A 1 87 ? 3.395 -5.813 -13.927 1.00 97.56 87 ILE A O 1
ATOM 646 N N . ASP A 1 88 ? 3.650 -4.420 -15.683 1.00 97.12 88 ASP A N 1
ATOM 647 C CA . ASP A 1 88 ? 4.963 -3.928 -15.292 1.00 97.12 88 ASP A CA 1
ATOM 648 C C . ASP A 1 88 ? 4.876 -2.918 -14.144 1.00 97.12 88 ASP A C 1
ATOM 650 O O . ASP A 1 88 ? 3.874 -2.233 -13.937 1.00 97.12 88 ASP A O 1
ATOM 654 N N . VAL A 1 89 ? 5.967 -2.810 -13.389 1.00 97.00 89 VAL A N 1
ATOM 655 C CA . VAL A 1 89 ? 6.086 -1.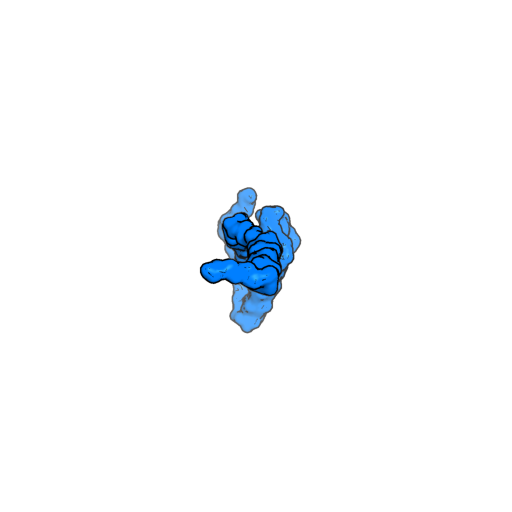811 -12.326 1.00 97.00 89 VAL A CA 1
ATOM 656 C C . VAL A 1 89 ? 6.182 -0.404 -12.915 1.00 97.00 89 VAL A C 1
ATOM 658 O O . VAL A 1 89 ? 6.940 -0.159 -13.855 1.00 97.00 89 VAL A O 1
ATOM 661 N N . VAL A 1 90 ? 5.474 0.548 -12.309 1.00 95.75 90 VAL A N 1
ATOM 662 C CA . VAL A 1 90 ? 5.550 1.964 -12.688 1.00 95.75 90 VAL A CA 1
ATOM 663 C C . VAL A 1 90 ? 6.396 2.701 -11.666 1.00 95.75 90 VAL A C 1
ATOM 665 O O . VAL A 1 90 ? 6.004 2.853 -10.510 1.00 95.75 90 VAL A O 1
ATOM 668 N N . LYS A 1 91 ? 7.579 3.161 -1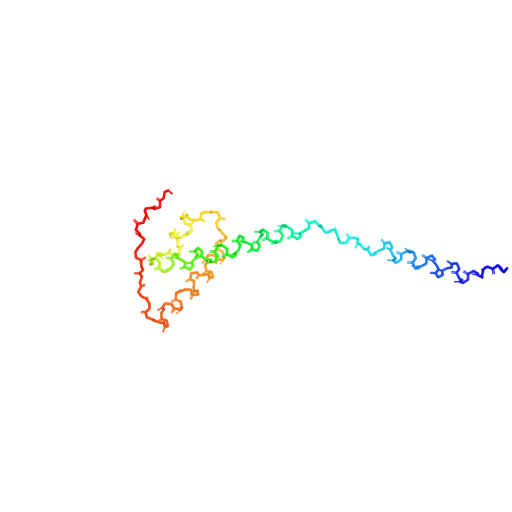2.080 1.00 92.88 91 LYS A N 1
ATOM 669 C CA . LYS A 1 91 ? 8.464 3.900 -11.177 1.00 92.88 91 LYS A CA 1
ATOM 670 C C . LYS A 1 91 ? 7.789 5.208 -10.733 1.00 92.88 91 LYS A C 1
ATOM 672 O O . LYS A 1 91 ? 7.307 5.948 -11.585 1.00 92.88 91 LYS A O 1
ATOM 677 N N . PRO A 1 92 ? 7.775 5.515 -9.426 1.00 89.62 92 PRO A N 1
ATOM 678 C CA . PRO A 1 92 ? 7.292 6.797 -8.931 1.00 89.62 92 PRO A CA 1
ATOM 679 C C . PRO A 1 92 ? 8.111 7.954 -9.510 1.00 89.62 92 PRO A C 1
ATOM 681 O O . PRO A 1 92 ? 9.339 7.922 -9.460 1.00 89.62 92 PRO A O 1
ATOM 684 N N . GLU A 1 93 ? 7.430 8.987 -10.002 1.00 89.75 93 GLU A N 1
ATOM 685 C CA . GLU A 1 93 ? 8.069 10.200 -10.537 1.00 89.75 93 GLU A CA 1
ATOM 686 C C . GLU A 1 93 ? 8.330 11.258 -9.454 1.00 89.75 93 GLU A C 1
ATOM 688 O O . GLU A 1 93 ? 9.196 12.116 -9.607 1.00 89.75 93 GLU A O 1
ATOM 693 N N . VAL A 1 94 ? 7.601 11.183 -8.337 1.00 82.56 94 VAL A N 1
ATOM 694 C CA . VAL A 1 94 ? 7.712 12.120 -7.214 1.00 82.56 94 VAL A CA 1
ATOM 695 C C . VAL A 1 94 ? 8.483 11.457 -6.073 1.00 82.56 94 VAL A C 1
ATOM 697 O O . VAL A 1 94 ? 8.208 10.310 -5.704 1.00 82.56 94 VAL A O 1
ATOM 700 N N . ALA A 1 95 ? 9.457 12.176 -5.512 1.00 69.94 95 ALA A N 1
ATOM 701 C CA . ALA A 1 95 ? 10.184 11.734 -4.328 1.00 69.94 95 ALA A CA 1
ATOM 702 C C . ALA A 1 95 ? 9.241 11.634 -3.118 1.00 69.94 95 ALA A C 1
ATOM 704 O O . ALA A 1 95 ? 8.321 12.439 -2.965 1.00 69.94 95 ALA A O 1
ATOM 705 N N . ALA A 1 96 ? 9.468 10.642 -2.255 1.00 64.94 96 ALA A N 1
ATOM 706 C CA . ALA A 1 96 ? 8.805 10.604 -0.958 1.00 64.94 96 ALA A CA 1
ATOM 707 C C . ALA A 1 96 ? 9.348 11.768 -0.114 1.00 64.94 96 ALA A C 1
ATOM 709 O O . ALA A 1 96 ? 10.559 11.838 0.097 1.00 64.94 96 ALA A O 1
ATOM 710 N N . ASN A 1 97 ? 8.465 12.689 0.280 1.00 56.53 97 ASN A N 1
ATOM 711 C CA . ASN A 1 97 ? 8.792 13.802 1.176 1.00 56.53 97 ASN A CA 1
ATOM 712 C C . ASN A 1 97 ? 8.977 13.321 2.616 1.00 56.53 97 ASN A C 1
ATOM 714 O O . ASN A 1 97 ? 8.204 12.424 3.028 1.00 56.53 97 ASN A O 1
#

Radius of gyration: 26.83 Å; Cα contacts (8 Å, |Δi|>4): 81; chains: 1; bound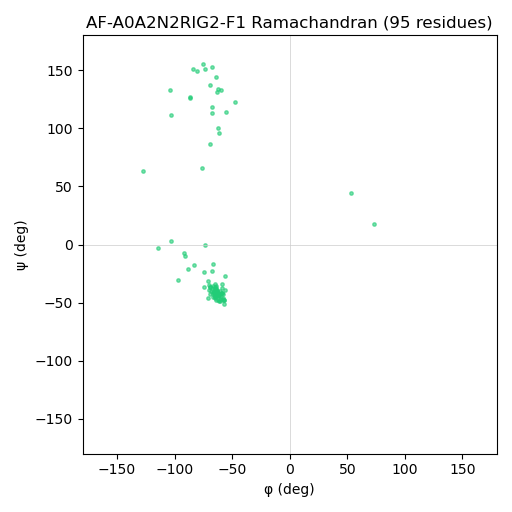ing box: 74×26×57 Å

pLDDT: mean 85.71, std 15.15, range [50.88, 98.69]

Secondary structure (DSSP, 8-state):
-PPPHHHHHHHHHHHHHHHHS----TTSHHHHHHHHHHHHHHHHHHHHHHHTT--HHHHHHH-TTS-HHHHHHHHHHHHHHHHHHTPPP---SSPP-

Sequence (97 aa):
MRPTPSTLNCIATLLLVGLLSGCELPGDAALQQKLASIEADSRAIGGACKHAGRAIEDCYTLNPKASKSAVFAGWKEMNDYMRDNKIDVVKPEVAAN

Mean predicted aligned error: 11.85 Å

Foldseek 3Di:
DDDDPVVVVVVVVVVVVVVVPPPPPPPCPVVVVVVVVLLVVLLVLLLLCLLQVHDLVVSCVLCVPGDSVSSVNSVVVNNVVCVVVVRDRDHDPDDRD

Nearest PDB structures (foldseek):
  1whu-assembly1_A  TM=3.064E-01  e=2.636E+00  Mus musculus